Protein AF-A0A5D0IYC8-F1 (afdb_monomer_lite)

InterPro domains:
  IPR045470 Protein of unknown function DUF6495 [PF20105] (1-119)

Radius of gyration: 20.84 Å; chains: 1; bounding box: 40×23×58 Å

Foldseek 3Di:
DLCVLCVVVVHHPVNLVVCCVPPVVVNVVSVVVVVVVVLVVCLVPDQWDWDFWQFKIWIWGLDPFKIKIKMKGFQDRGGCVDPVSVVVCVVCVVPPRIDIDIDMGGDDPDSSVVSVVVD

Organism: NCBI:txid1912246

Sequence (119 aa):
EFINFLATQQITASEWENLKVNKPELAETELDVFSDLIWEGVLNKAEYLEHISAKHMYLFYLGEENMQAIVINLKNDVDITTTEGYNWLRENLMDENVEFLQANKDYTEDKNLDKFKMI

St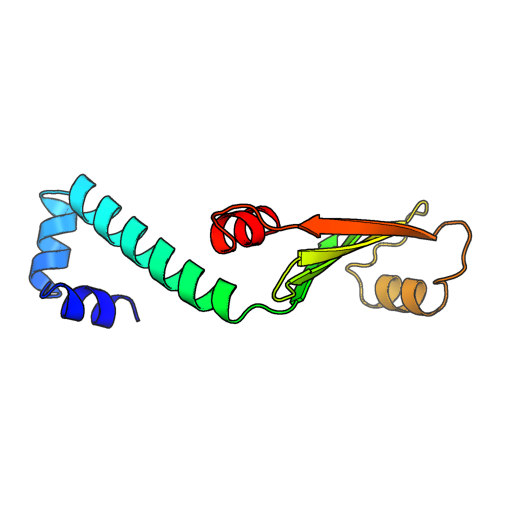ructure (mmCIF, N/CA/C/O backbone):
data_AF-A0A5D0IYC8-F1
#
_entry.id   AF-A0A5D0IYC8-F1
#
loop_
_atom_site.group_PDB
_atom_site.id
_atom_site.type_symbol
_atom_site.label_atom_id
_atom_site.label_alt_id
_atom_site.label_comp_id
_atom_site.label_asym_id
_atom_site.label_entity_id
_atom_site.label_seq_id
_atom_site.pdbx_PDB_ins_code
_atom_site.Cartn_x
_atom_site.Cartn_y
_atom_site.Cartn_z
_atom_site.occupancy
_atom_site.B_iso_or_equiv
_atom_site.auth_seq_id
_atom_site.auth_comp_id
_atom_site.auth_asym_id
_atom_site.auth_atom_id
_atom_site.pdbx_PDB_model_num
ATOM 1 N N . GLU A 1 1 ? -5.692 13.370 17.562 1.00 70.62 1 GLU A N 1
ATOM 2 C CA . GLU A 1 1 ? -6.845 12.681 16.942 1.00 70.62 1 GLU A CA 1
ATOM 3 C C . GLU A 1 1 ? -7.452 11.630 17.866 1.00 70.62 1 GLU A C 1
ATOM 5 O O . GLU A 1 1 ? -8.629 11.758 18.160 1.00 70.62 1 GLU A O 1
ATOM 10 N N . PHE A 1 2 ? -6.670 10.714 18.454 1.00 78.25 2 PHE A N 1
ATOM 11 C CA . PHE A 1 2 ? -7.186 9.714 19.410 1.00 78.25 2 PHE A CA 1
ATOM 12 C C . PHE A 1 2 ? -7.937 10.287 20.632 1.00 78.25 2 PHE A C 1
ATOM 14 O O . PHE A 1 2 ? -9.044 9.863 20.932 1.00 78.25 2 PHE A O 1
ATOM 21 N N . ILE A 1 3 ? -7.406 11.319 21.301 1.00 76.00 3 ILE A N 1
ATOM 22 C CA . ILE A 1 3 ? -8.099 11.981 22.430 1.00 76.00 3 ILE A CA 1
ATOM 23 C C . ILE A 1 3 ? -9.431 12.622 21.995 1.00 76.00 3 ILE A C 1
ATOM 25 O O . ILE A 1 3 ? -10.388 12.632 22.762 1.00 76.00 3 ILE A O 1
ATOM 29 N N . ASN A 1 4 ? -9.511 13.130 20.759 1.00 78.75 4 ASN A N 1
ATOM 30 C CA . ASN A 1 4 ? -10.760 13.681 20.230 1.00 78.75 4 ASN A CA 1
ATOM 31 C C . ASN A 1 4 ? -11.765 12.560 19.950 1.00 78.75 4 ASN A C 1
ATOM 33 O O . ASN A 1 4 ? -12.941 12.735 20.242 1.00 78.75 4 ASN A O 1
ATOM 37 N N . PHE A 1 5 ? -11.304 11.411 19.441 1.00 83.62 5 PHE A N 1
ATOM 38 C CA . PHE A 1 5 ? -12.125 10.211 19.283 1.00 83.62 5 PHE A CA 1
ATOM 39 C C . PHE A 1 5 ? -12.687 9.737 20.631 1.00 83.62 5 PHE A C 1
ATOM 41 O O . PHE A 1 5 ? -13.904 9.642 20.768 1.00 83.62 5 PHE A O 1
ATOM 48 N N . LEU A 1 6 ? -11.842 9.575 21.656 1.00 81.50 6 LEU A N 1
ATOM 49 C CA . LEU A 1 6 ? -12.293 9.225 23.009 1.00 81.50 6 LEU A CA 1
ATOM 50 C C . LEU A 1 6 ? -13.319 10.235 23.544 1.00 81.50 6 LEU A C 1
ATOM 52 O O . LEU A 1 6 ? -14.351 9.842 24.081 1.00 81.50 6 LEU A O 1
ATOM 56 N N . ALA A 1 7 ? -13.107 11.533 23.309 1.00 79.81 7 ALA A N 1
ATOM 57 C CA . ALA A 1 7 ? -14.073 12.564 23.681 1.00 79.81 7 ALA A CA 1
ATOM 58 C C . ALA A 1 7 ? -15.415 12.435 22.931 1.00 79.81 7 ALA A C 1
ATOM 60 O O . ALA A 1 7 ? -16.458 12.697 23.529 1.00 79.81 7 ALA A O 1
ATOM 61 N N . THR A 1 8 ? -15.429 11.995 21.661 1.00 81.12 8 THR A N 1
ATOM 62 C CA . THR A 1 8 ? -16.689 11.684 20.950 1.00 81.12 8 THR A CA 1
ATOM 63 C C . THR A 1 8 ? -17.431 10.499 21.564 1.00 81.12 8 THR A C 1
ATOM 65 O O . THR A 1 8 ? -18.659 10.509 21.593 1.00 81.12 8 THR A O 1
ATOM 68 N N . GLN A 1 9 ? -16.697 9.535 22.127 1.00 80.31 9 GLN A N 1
ATOM 69 C CA . GLN A 1 9 ? -17.244 8.407 22.890 1.00 80.31 9 GLN A CA 1
ATOM 70 C C . GLN A 1 9 ? -17.553 8.774 24.354 1.00 80.31 9 GLN A C 1
ATOM 72 O O . GLN A 1 9 ? -17.922 7.912 25.144 1.00 80.31 9 GLN A O 1
ATOM 77 N N . GLN A 1 10 ? -17.420 10.055 24.725 1.00 84.50 10 GLN A N 1
ATOM 78 C CA . GLN A 1 10 ? -17.590 10.568 26.091 1.00 84.50 10 GLN A CA 1
ATOM 79 C C . GLN A 1 10 ? -16.621 9.954 27.117 1.00 84.50 10 GLN A C 1
ATOM 81 O O . GLN A 1 10 ? -16.885 10.004 28.314 1.00 84.50 10 GLN A O 1
ATOM 86 N N . ILE A 1 11 ? -15.481 9.424 26.666 1.00 83.94 11 ILE A N 1
ATOM 87 C CA . ILE A 1 11 ? -14.432 8.865 27.519 1.00 83.94 11 ILE A CA 1
ATOM 88 C C . ILE A 1 11 ? -13.427 9.967 27.860 1.00 83.94 11 ILE A C 1
ATOM 90 O O . ILE A 1 11 ? -12.757 10.532 26.991 1.00 83.94 11 ILE A O 1
ATOM 94 N N . THR A 1 12 ? -13.288 10.270 29.148 1.00 87.31 12 THR A N 1
ATOM 95 C CA . THR A 1 12 ? -12.269 11.201 29.644 1.00 87.31 12 THR A CA 1
ATOM 96 C C . THR A 1 12 ? -10.893 10.537 29.741 1.00 87.31 12 THR A C 1
ATOM 98 O O . THR A 1 12 ? -10.763 9.317 29.832 1.00 87.31 12 THR A O 1
ATOM 101 N N . ALA A 1 13 ? -9.826 11.340 29.801 1.00 84.25 13 ALA A N 1
ATOM 102 C CA . ALA A 1 13 ? -8.464 10.822 29.972 1.00 84.25 13 ALA A CA 1
ATOM 103 C C . ALA A 1 13 ? -8.304 9.978 31.254 1.00 84.25 13 ALA A C 1
ATOM 105 O O . ALA A 1 13 ? -7.598 8.973 31.253 1.00 84.25 13 ALA A O 1
ATOM 106 N N . SER A 1 14 ? -8.980 10.357 32.342 1.00 86.00 14 SER A N 1
ATOM 107 C CA . SER A 1 14 ? -8.947 9.614 33.607 1.00 86.00 14 SER A CA 1
ATOM 108 C C . SER A 1 14 ? -9.666 8.266 33.512 1.00 86.00 14 SER A C 1
ATOM 110 O O . SER A 1 14 ? -9.195 7.280 34.076 1.00 86.00 14 SER A O 1
ATOM 112 N N . GLU A 1 15 ? -10.780 8.209 32.782 1.00 86.19 15 GLU A N 1
ATOM 113 C CA . GLU A 1 15 ? -11.501 6.961 32.515 1.00 86.19 15 GLU A CA 1
ATOM 114 C C . GLU A 1 15 ? -10.712 6.048 31.582 1.00 86.19 15 GLU A C 1
ATOM 116 O O . GLU A 1 15 ? -10.667 4.849 31.826 1.00 86.19 15 GLU A O 1
ATOM 121 N N . TRP A 1 16 ? -10.021 6.604 30.585 1.00 89.25 16 TRP A N 1
ATOM 122 C CA . TRP A 1 16 ? -9.124 5.848 29.712 1.00 89.25 16 TRP A CA 1
ATOM 123 C C . TRP A 1 16 ? -7.973 5.186 30.482 1.00 89.25 16 TRP A C 1
ATOM 125 O O . TRP A 1 16 ? -7.711 3.994 30.317 1.00 89.25 16 TRP A O 1
ATOM 135 N N . GLU A 1 17 ? -7.307 5.928 31.375 1.00 89.31 17 GLU A N 1
ATOM 136 C CA . GLU A 1 17 ? -6.277 5.355 32.252 1.00 89.31 17 GLU A CA 1
ATOM 137 C C . GLU A 1 17 ? -6.847 4.244 33.146 1.00 89.31 17 GLU A C 1
ATOM 139 O O . GLU A 1 17 ? -6.216 3.202 33.327 1.00 89.31 17 GLU A O 1
ATOM 144 N N . ASN A 1 18 ? -8.068 4.420 33.657 1.00 90.19 18 ASN A N 1
ATOM 145 C CA . ASN A 1 18 ? -8.742 3.398 34.452 1.00 90.19 18 ASN A CA 1
ATOM 146 C C . ASN A 1 18 ? -9.109 2.151 33.624 1.00 90.19 18 ASN A C 1
ATOM 148 O O . ASN A 1 18 ? -8.918 1.030 34.096 1.00 90.19 18 ASN A O 1
ATOM 152 N N . LEU A 1 19 ? -9.592 2.342 32.393 1.00 89.44 19 LEU A N 1
ATOM 153 C CA . LEU A 1 19 ? -9.943 1.293 31.434 1.00 89.44 19 LEU A CA 1
ATOM 154 C C . LEU A 1 19 ? -8.739 0.410 31.118 1.00 89.44 19 LEU A C 1
ATOM 156 O O . LEU A 1 19 ? -8.835 -0.804 31.260 1.00 89.44 19 LEU A O 1
ATOM 160 N N . LYS A 1 20 ? -7.582 1.004 30.805 1.00 90.50 20 LYS A N 1
ATOM 161 C CA . LYS A 1 20 ? -6.349 0.248 30.529 1.00 90.50 20 LYS A CA 1
ATOM 162 C C . LYS A 1 20 ? -5.924 -0.657 31.689 1.00 90.50 20 LYS A C 1
ATOM 164 O O . LYS A 1 20 ? -5.401 -1.740 31.455 1.00 90.50 20 LYS A O 1
ATOM 169 N N . VAL A 1 21 ? -6.128 -0.215 32.932 1.00 92.56 21 VAL A N 1
ATOM 170 C CA . VAL A 1 21 ? -5.707 -0.962 34.130 1.00 92.56 21 VAL A CA 1
ATOM 171 C C . VAL A 1 21 ? -6.724 -2.032 34.518 1.00 92.56 21 VAL A C 1
ATOM 173 O O . VAL A 1 21 ? -6.345 -3.157 34.832 1.00 92.56 21 VAL A O 1
ATOM 176 N N . ASN A 1 22 ? -8.013 -1.689 34.522 1.00 93.38 22 ASN A N 1
ATOM 177 C CA . ASN A 1 22 ? -9.050 -2.544 35.103 1.00 93.38 22 ASN A CA 1
ATOM 178 C C . ASN A 1 22 ? -9.804 -3.382 34.068 1.00 93.38 22 ASN A C 1
ATOM 180 O O . ASN A 1 22 ? -10.438 -4.371 34.432 1.00 93.38 22 ASN A O 1
ATOM 184 N N . LYS A 1 23 ? -9.788 -2.967 32.799 1.00 93.25 23 LYS A N 1
ATOM 185 C CA . LYS A 1 23 ? -10.519 -3.595 31.693 1.00 93.25 23 LYS A CA 1
ATOM 186 C C . LYS A 1 23 ? -9.706 -3.512 30.387 1.00 93.25 23 LYS A C 1
ATOM 188 O O . LYS A 1 23 ? -10.166 -2.898 29.424 1.00 93.25 23 LYS A O 1
ATOM 193 N N . PRO A 1 24 ? -8.504 -4.114 30.346 1.00 91.44 24 PRO A N 1
ATOM 194 C CA . PRO A 1 24 ? -7.600 -4.007 29.200 1.00 91.44 24 PRO A CA 1
ATOM 195 C C . PRO A 1 24 ? -8.232 -4.483 27.884 1.00 91.44 24 PRO A C 1
ATOM 197 O O . PRO A 1 24 ? -8.026 -3.834 26.869 1.00 91.44 24 PRO A O 1
ATOM 200 N N . GLU A 1 25 ? -9.071 -5.524 27.908 1.00 92.25 25 GLU A N 1
ATOM 201 C CA . GLU A 1 25 ? -9.781 -6.021 26.712 1.00 92.25 25 GLU A CA 1
ATOM 202 C C . GLU A 1 25 ? -10.705 -4.960 26.084 1.00 92.25 25 GLU A C 1
ATOM 204 O O . GLU A 1 25 ? -10.802 -4.833 24.865 1.00 92.25 25 GLU A O 1
ATOM 209 N N . LEU A 1 26 ? -11.366 -4.148 26.917 1.00 87.88 26 LEU A N 1
ATOM 210 C CA . LEU A 1 26 ? -12.190 -3.035 26.439 1.00 87.88 26 LEU A CA 1
ATOM 211 C C . LEU A 1 26 ? -11.326 -1.898 25.894 1.00 87.88 26 LEU A C 1
ATOM 213 O O . LEU A 1 26 ? -11.687 -1.296 24.893 1.00 87.88 26 LEU A O 1
ATOM 217 N N . ALA A 1 27 ? -10.182 -1.618 26.519 1.00 89.12 27 ALA A N 1
ATOM 218 C CA . ALA A 1 27 ? -9.248 -0.628 25.992 1.00 89.12 27 ALA A CA 1
ATOM 219 C C . ALA A 1 27 ? -8.686 -1.050 24.620 1.00 89.12 27 ALA A C 1
ATOM 221 O O . ALA A 1 27 ? -8.555 -0.213 23.735 1.00 89.12 27 ALA A O 1
ATOM 222 N N . GLU A 1 28 ? -8.393 -2.335 24.426 1.00 89.44 28 GLU A N 1
ATOM 223 C CA . GLU A 1 28 ? -7.978 -2.886 23.131 1.00 89.44 28 GLU A CA 1
ATOM 224 C C . GLU A 1 28 ? -9.081 -2.723 22.078 1.00 89.44 28 GLU A C 1
ATOM 226 O O . GLU A 1 28 ? -8.825 -2.181 21.009 1.00 89.44 28 GLU A O 1
ATOM 231 N N . THR A 1 29 ? -10.331 -3.027 22.438 1.00 90.12 29 THR A N 1
ATOM 232 C CA . THR A 1 29 ? -11.487 -2.817 21.548 1.00 90.12 29 THR A CA 1
ATOM 233 C C . THR A 1 29 ? -11.623 -1.351 21.106 1.00 90.12 29 THR A C 1
ATOM 235 O O . THR A 1 29 ? -11.855 -1.074 19.933 1.00 90.12 29 THR A O 1
ATOM 238 N N . GLU A 1 30 ? -11.456 -0.386 22.016 1.00 87.94 30 GLU A N 1
ATOM 239 C CA . GLU A 1 30 ? -11.507 1.045 21.669 1.00 87.94 30 GLU A CA 1
ATOM 240 C C . GLU A 1 30 ? -10.352 1.473 20.748 1.00 87.94 30 GLU A C 1
ATOM 242 O O . GLU A 1 30 ? -10.518 2.356 19.903 1.00 87.94 30 GLU A O 1
ATOM 247 N N . LEU A 1 31 ? -9.172 0.857 20.898 1.00 88.31 31 LEU A N 1
ATOM 248 C CA . LEU A 1 31 ? -8.041 1.083 19.996 1.00 88.31 31 LEU A CA 1
ATOM 249 C C . LEU A 1 31 ? -8.306 0.507 18.607 1.00 88.31 31 LEU A C 1
ATOM 251 O O . LEU A 1 31 ? -7.980 1.174 17.626 1.00 88.31 31 LEU A O 1
ATOM 255 N N . ASP A 1 32 ? -8.920 -0.672 18.522 1.00 89.06 32 ASP A N 1
ATOM 256 C CA . ASP A 1 32 ? -9.293 -1.297 17.251 1.00 89.06 32 ASP A CA 1
ATOM 257 C C . ASP A 1 32 ? -10.308 -0.432 16.498 1.00 89.06 32 ASP A C 1
ATOM 259 O O . ASP A 1 32 ? -10.074 -0.065 15.348 1.00 89.06 32 ASP A O 1
ATOM 263 N N . VAL A 1 33 ? -11.372 0.019 17.174 1.00 88.62 33 VAL A N 1
ATOM 264 C CA . VAL A 1 33 ? -12.377 0.918 16.575 1.00 88.62 33 VAL A CA 1
ATOM 265 C C . VAL A 1 33 ? -11.743 2.231 16.112 1.00 88.62 33 VAL A C 1
ATOM 267 O O . VAL A 1 33 ? -12.066 2.748 15.041 1.00 88.62 33 VAL A O 1
ATOM 270 N N . PHE A 1 34 ? -10.819 2.790 16.897 1.00 87.25 34 PHE A N 1
ATOM 271 C CA . PHE A 1 34 ? -10.090 3.979 16.473 1.00 87.25 34 PHE A CA 1
ATOM 272 C C . PHE A 1 34 ? -9.218 3.715 15.242 1.00 87.25 34 PHE A C 1
ATOM 274 O O . PHE A 1 34 ? -9.190 4.541 14.329 1.00 87.25 34 PHE A O 1
ATOM 281 N N . SER A 1 35 ? -8.510 2.586 15.216 1.00 86.50 35 SER A N 1
ATOM 282 C CA . SER A 1 35 ? -7.677 2.168 14.089 1.00 86.50 35 SER A CA 1
ATOM 283 C C . SER A 1 35 ? -8.509 2.077 12.811 1.00 86.50 35 SER A C 1
ATOM 285 O O . SER A 1 35 ? -8.139 2.683 11.805 1.00 86.50 35 SER A O 1
ATOM 287 N N . ASP A 1 36 ? -9.675 1.431 12.877 1.00 86.75 36 ASP A N 1
ATOM 288 C CA . ASP A 1 36 ? -10.601 1.297 11.751 1.00 86.75 36 ASP A CA 1
ATOM 289 C C . ASP A 1 36 ? -11.056 2.660 11.217 1.00 86.75 36 ASP A C 1
ATOM 291 O O . ASP A 1 36 ? -11.023 2.893 10.010 1.00 86.75 36 ASP A O 1
ATOM 295 N N . LEU A 1 37 ? -11.393 3.609 12.097 1.00 87.31 37 LEU A N 1
ATOM 296 C CA . LEU A 1 37 ? -11.799 4.961 11.690 1.00 87.31 37 LEU A CA 1
ATOM 297 C C . LEU A 1 37 ? -10.677 5.744 11.003 1.00 87.31 37 LEU A C 1
ATOM 299 O O . LEU A 1 37 ? -10.923 6.490 10.049 1.00 87.31 37 LEU A 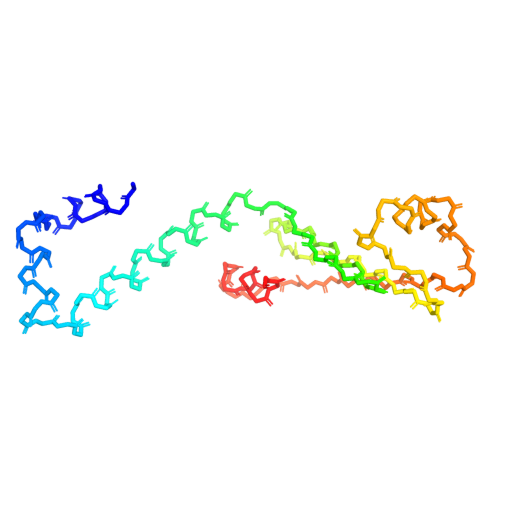O 1
ATOM 303 N N . ILE A 1 38 ? -9.442 5.602 11.485 1.00 86.69 38 ILE A N 1
ATOM 304 C CA . ILE A 1 38 ? -8.285 6.231 10.845 1.00 86.69 38 ILE A CA 1
ATOM 305 C C . ILE A 1 38 ? -8.046 5.603 9.474 1.00 86.69 38 ILE A C 1
ATOM 307 O O . ILE A 1 38 ? -7.878 6.337 8.497 1.00 86.69 38 ILE A O 1
ATOM 311 N N . TRP A 1 39 ? -8.084 4.272 9.378 1.00 85.12 39 TRP A N 1
ATOM 312 C CA . TRP A 1 39 ? -7.914 3.565 8.113 1.00 85.12 39 TRP A CA 1
ATOM 313 C C . TRP A 1 39 ? -9.008 3.905 7.112 1.00 85.12 39 TRP A C 1
ATOM 315 O O . TRP A 1 39 ? -8.689 4.224 5.971 1.00 85.12 39 TRP A O 1
ATOM 325 N N . GLU A 1 40 ? -10.272 3.948 7.524 1.00 85.75 40 GLU A N 1
ATOM 326 C CA . GLU A 1 40 ? -11.374 4.399 6.678 1.00 85.75 40 GLU A CA 1
ATOM 327 C C . GLU A 1 40 ? -11.120 5.825 6.159 1.00 85.75 40 GLU A C 1
ATOM 329 O O . GLU A 1 40 ? -11.221 6.094 4.959 1.00 85.75 40 GLU A O 1
ATOM 334 N N . GLY A 1 41 ? -10.709 6.740 7.042 1.00 86.94 41 GLY A N 1
ATOM 335 C CA . GLY A 1 41 ? -10.387 8.119 6.678 1.00 86.94 41 GLY A CA 1
ATOM 336 C C . GLY A 1 41 ? -9.220 8.250 5.692 1.00 86.94 41 GLY A C 1
ATOM 337 O O . GLY A 1 41 ? -9.255 9.120 4.816 1.00 86.94 41 GLY A O 1
ATOM 338 N N . VAL A 1 42 ? -8.198 7.399 5.819 1.00 87.25 42 VAL A N 1
ATOM 339 C CA . VAL A 1 42 ? -7.038 7.351 4.914 1.00 87.25 42 VAL A CA 1
ATOM 340 C C . VAL A 1 42 ? -7.423 6.724 3.573 1.00 87.25 42 VAL A C 1
ATOM 342 O O . VAL A 1 42 ? -7.183 7.328 2.531 1.00 87.25 42 VAL A O 1
ATOM 345 N N . LEU A 1 43 ? -8.071 5.559 3.578 1.00 86.88 43 LEU A N 1
ATOM 346 C CA . LEU A 1 43 ? -8.432 4.795 2.377 1.00 86.88 43 LEU A CA 1
ATOM 347 C C . LEU A 1 43 ? -9.481 5.497 1.509 1.00 86.88 43 LEU A C 1
ATOM 349 O O . LEU A 1 43 ? -9.462 5.366 0.282 1.00 86.88 43 LEU A O 1
ATOM 353 N N . ASN A 1 44 ? -10.364 6.286 2.126 1.00 85.81 44 ASN A N 1
ATOM 354 C CA . ASN A 1 44 ? -11.313 7.131 1.403 1.00 85.81 44 ASN A CA 1
ATOM 355 C C . ASN A 1 44 ? -10.626 8.278 0.642 1.00 85.81 44 ASN A C 1
ATOM 357 O O . ASN A 1 44 ? -11.198 8.796 -0.311 1.00 85.81 44 ASN A O 1
ATOM 361 N N . LYS A 1 45 ? -9.416 8.681 1.050 1.00 87.50 45 LYS A N 1
ATOM 362 C CA . LYS A 1 45 ? -8.627 9.741 0.396 1.00 87.50 45 LYS A CA 1
ATOM 363 C C . LYS A 1 45 ? -7.488 9.203 -0.467 1.00 87.50 45 LYS A C 1
ATOM 365 O O . LYS A 1 45 ? -6.923 9.953 -1.256 1.00 87.50 45 LYS A O 1
ATOM 370 N N . ALA A 1 46 ? -7.109 7.943 -0.280 1.00 88.75 46 ALA A N 1
ATOM 371 C CA . ALA A 1 46 ? -6.041 7.314 -1.033 1.00 88.75 46 ALA A CA 1
ATOM 372 C C . ALA A 1 46 ? -6.498 7.063 -2.477 1.00 88.75 46 ALA A C 1
ATOM 374 O O . ALA A 1 46 ? -7.381 6.242 -2.724 1.00 88.75 46 ALA A O 1
ATOM 375 N N . GLU A 1 47 ? -5.875 7.769 -3.418 1.00 92.06 47 GLU A N 1
ATOM 376 C CA . GLU A 1 47 ? -6.072 7.569 -4.860 1.00 92.06 47 GLU A CA 1
ATOM 377 C C . GLU A 1 47 ? -4.968 6.700 -5.471 1.00 92.06 47 GLU A C 1
ATOM 379 O O . GLU A 1 47 ? -5.223 5.943 -6.402 1.00 92.06 47 GLU A O 1
ATOM 384 N N . TYR A 1 48 ? -3.748 6.779 -4.936 1.00 93.69 48 TYR A N 1
ATOM 385 C CA . TYR A 1 48 ? -2.592 6.038 -5.429 1.00 93.69 48 TYR A CA 1
ATOM 386 C C . TYR A 1 48 ? -1.859 5.378 -4.266 1.00 93.69 48 TYR A C 1
ATOM 388 O O . TYR A 1 48 ? -1.672 6.000 -3.219 1.00 93.69 48 TYR A O 1
ATOM 396 N N . LEU A 1 49 ? -1.426 4.137 -4.469 1.00 92.38 49 LEU A N 1
ATOM 397 C CA . LEU A 1 49 ? -0.519 3.435 -3.568 1.00 92.38 49 LEU A CA 1
ATOM 398 C C . LEU A 1 49 ? 0.694 2.973 -4.360 1.00 92.38 49 LEU A C 1
ATOM 400 O O . LEU A 1 49 ? 0.568 2.506 -5.491 1.00 92.38 49 LEU A O 1
ATOM 404 N N . GLU A 1 50 ? 1.865 3.066 -3.750 1.00 92.75 50 GLU A N 1
ATOM 405 C CA . GLU A 1 50 ? 3.087 2.520 -4.317 1.00 92.75 50 GLU A CA 1
ATOM 406 C C . GLU A 1 50 ? 3.792 1.640 -3.296 1.00 92.75 50 GLU A C 1
ATOM 408 O O . GLU A 1 50 ? 3.864 1.956 -2.109 1.00 92.75 50 GLU A O 1
ATOM 413 N N . HIS A 1 51 ? 4.331 0.529 -3.778 1.00 92.75 51 HIS A N 1
ATOM 414 C CA . HIS A 1 51 ? 5.215 -0.319 -3.004 1.00 92.75 51 HIS A CA 1
ATOM 415 C C . HIS A 1 51 ? 6.443 -0.632 -3.849 1.00 92.75 51 HIS A C 1
ATOM 417 O O . HIS A 1 51 ? 6.354 -1.281 -4.893 1.00 92.75 51 HIS A O 1
ATOM 423 N N . ILE A 1 52 ? 7.595 -0.142 -3.396 1.00 94.12 52 ILE A N 1
ATOM 424 C CA . ILE A 1 52 ? 8.871 -0.289 -4.088 1.00 94.12 52 ILE A CA 1
ATOM 425 C C . ILE A 1 52 ? 9.787 -1.166 -3.239 1.00 94.12 52 ILE A C 1
ATOM 427 O O . ILE A 1 52 ? 10.043 -0.890 -2.070 1.00 94.12 52 ILE A O 1
ATOM 431 N N . SER A 1 53 ? 10.301 -2.216 -3.861 1.00 95.50 53 SER A N 1
ATOM 432 C CA . SER A 1 53 ? 11.355 -3.087 -3.351 1.00 95.50 53 SER A CA 1
ATOM 433 C C . SER A 1 53 ? 12.494 -3.120 -4.367 1.00 95.50 53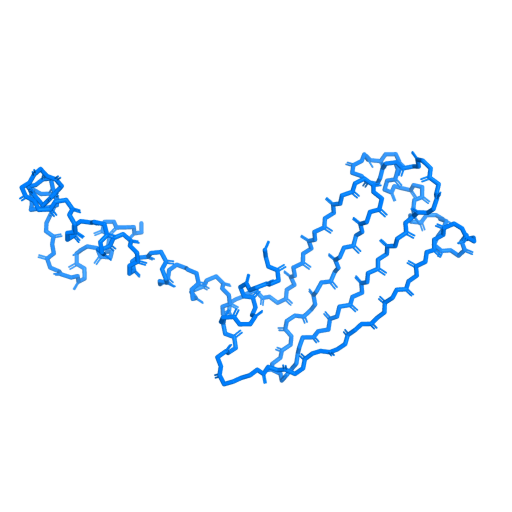 SER A C 1
ATOM 435 O O . SER A 1 53 ? 12.324 -2.659 -5.493 1.00 95.50 53 SER A O 1
ATOM 437 N N . ALA A 1 54 ? 13.641 -3.697 -4.006 1.00 96.81 54 ALA A N 1
ATOM 438 C CA . ALA A 1 54 ? 14.850 -3.633 -4.832 1.00 96.81 54 ALA A CA 1
ATOM 439 C C . ALA A 1 54 ? 14.650 -4.052 -6.298 1.00 96.81 54 ALA A C 1
ATOM 441 O O . ALA A 1 54 ? 15.266 -3.470 -7.183 1.00 96.81 54 ALA A O 1
ATOM 442 N N . LYS A 1 55 ? 13.774 -5.028 -6.567 1.00 97.00 55 LYS A N 1
ATOM 443 C CA . LYS A 1 55 ? 13.523 -5.549 -7.922 1.00 97.00 55 LYS A CA 1
ATOM 444 C C . LYS A 1 55 ? 12.067 -5.455 -8.375 1.00 97.00 55 LYS A C 1
ATOM 446 O O . LYS A 1 55 ? 11.761 -5.861 -9.493 1.00 97.00 55 LYS A O 1
ATOM 451 N N . HIS A 1 56 ? 11.172 -4.950 -7.527 1.00 95.81 56 HIS A N 1
ATOM 452 C CA . HIS A 1 56 ? 9.743 -4.888 -7.828 1.00 95.81 56 HIS A CA 1
ATOM 453 C C . HIS A 1 56 ? 9.170 -3.529 -7.464 1.00 95.81 56 HIS A C 1
ATOM 455 O O . HIS A 1 56 ? 9.382 -3.052 -6.351 1.00 95.81 56 HIS A O 1
ATOM 461 N N . MET A 1 57 ? 8.391 -2.952 -8.370 1.00 96.06 57 MET A N 1
ATOM 462 C CA . MET A 1 57 ? 7.596 -1.757 -8.124 1.00 96.06 57 MET A CA 1
ATOM 463 C C . MET A 1 57 ? 6.137 -2.066 -8.433 1.00 96.06 57 MET A C 1
ATOM 465 O O . MET A 1 57 ? 5.801 -2.412 -9.561 1.00 96.06 57 MET A O 1
ATOM 469 N N . TYR A 1 58 ? 5.281 -1.931 -7.428 1.00 95.56 58 TYR A N 1
ATOM 470 C CA . TYR A 1 58 ? 3.836 -2.053 -7.549 1.00 95.56 58 TYR A CA 1
ATOM 471 C C . TYR A 1 58 ? 3.233 -0.658 -7.470 1.00 95.56 58 TYR A C 1
ATOM 473 O O . TYR A 1 58 ? 3.442 0.048 -6.486 1.00 95.56 58 TYR A O 1
ATOM 481 N N . LEU A 1 59 ? 2.502 -0.265 -8.503 1.00 95.50 59 LEU A N 1
ATOM 482 C CA . LEU A 1 59 ? 1.812 1.013 -8.592 1.00 95.50 59 LEU A CA 1
ATOM 483 C C . LEU A 1 59 ? 0.324 0.727 -8.700 1.00 95.50 59 LEU A C 1
ATOM 485 O O . LEU A 1 59 ? -0.117 0.147 -9.690 1.00 95.50 59 LEU A O 1
ATOM 489 N N . PHE A 1 60 ? -0.441 1.128 -7.696 1.00 95.00 60 PHE A N 1
ATOM 490 C CA . PHE A 1 60 ? -1.882 0.955 -7.665 1.00 95.00 60 PHE A CA 1
ATOM 491 C C . PHE A 1 60 ? -2.571 2.299 -7.843 1.00 95.00 60 PHE A C 1
ATOM 493 O O . PHE A 1 60 ? -2.236 3.277 -7.177 1.00 95.00 60 PHE A O 1
ATOM 500 N N . TYR A 1 61 ? -3.576 2.320 -8.706 1.00 95.44 61 TYR A N 1
ATOM 501 C CA . TYR A 1 61 ? -4.563 3.380 -8.788 1.00 95.44 61 TYR A CA 1
ATOM 502 C C . TYR A 1 61 ? -5.889 2.860 -8.229 1.00 95.44 61 TYR A C 1
ATOM 504 O O . TYR A 1 61 ? -6.442 1.870 -8.714 1.00 95.44 61 TYR A O 1
ATOM 512 N N . LEU A 1 62 ? -6.382 3.521 -7.187 1.00 93.56 62 LEU A N 1
ATOM 513 C CA . LEU A 1 62 ? -7.608 3.192 -6.472 1.00 93.56 62 LEU A CA 1
ATOM 514 C C . LEU A 1 62 ? -8.765 4.033 -7.026 1.00 93.56 62 LEU A C 1
ATOM 516 O O . LEU A 1 62 ? -9.235 4.969 -6.381 1.00 93.56 62 LEU A O 1
ATOM 520 N N . GLY A 1 63 ? -9.210 3.706 -8.241 1.00 90.75 63 GLY A N 1
ATOM 521 C CA . GLY A 1 63 ? -10.337 4.377 -8.891 1.00 90.75 63 GLY A CA 1
ATOM 522 C C . GLY A 1 63 ? -11.667 4.172 -8.154 1.00 90.75 63 GLY A C 1
ATOM 523 O O . GLY A 1 63 ? -11.755 3.410 -7.189 1.00 90.75 63 GLY A O 1
ATOM 524 N N . GLU A 1 64 ? -12.727 4.843 -8.617 1.00 89.06 64 GLU A N 1
ATOM 525 C CA . GLU A 1 64 ? -14.058 4.762 -7.989 1.00 89.06 64 GLU A CA 1
ATOM 526 C C . GLU A 1 64 ? -14.704 3.375 -8.148 1.00 89.06 64 GLU A C 1
ATOM 528 O O . GLU A 1 64 ? -15.263 2.836 -7.191 1.00 89.06 64 GLU A O 1
ATOM 533 N N . GLU A 1 65 ? -14.598 2.781 -9.339 1.00 89.44 65 GLU A N 1
ATOM 534 C CA . GLU A 1 65 ? -15.268 1.519 -9.700 1.00 89.44 65 GLU A CA 1
ATOM 535 C C . GLU A 1 65 ? -14.343 0.297 -9.624 1.00 89.44 65 GLU A C 1
ATOM 537 O O . GLU A 1 65 ? -14.786 -0.797 -9.282 1.00 89.44 65 GLU A O 1
ATOM 542 N N . ASN A 1 66 ? -13.052 0.474 -9.908 1.00 92.75 66 ASN A N 1
ATOM 543 C CA . ASN A 1 66 ? -12.062 -0.597 -9.864 1.00 92.75 66 ASN A CA 1
ATOM 544 C C . ASN A 1 66 ? -10.687 -0.090 -9.433 1.00 92.75 66 ASN A C 1
ATOM 546 O O . ASN A 1 66 ? -10.384 1.103 -9.496 1.00 92.75 66 ASN A O 1
ATOM 550 N N . MET A 1 67 ? -9.858 -1.036 -9.004 1.00 94.62 67 MET A N 1
ATOM 551 C CA . MET A 1 67 ? -8.433 -0.841 -8.786 1.00 94.62 67 MET A CA 1
ATOM 552 C C . MET A 1 67 ? -7.661 -1.279 -10.020 1.00 94.62 67 MET A C 1
ATOM 554 O O . MET A 1 67 ? -7.941 -2.324 -10.613 1.00 94.62 67 MET A O 1
ATOM 558 N N . GLN A 1 68 ? -6.637 -0.510 -10.355 1.00 95.81 68 GLN A N 1
ATOM 559 C CA . GLN A 1 68 ? -5.721 -0.800 -11.448 1.00 95.81 68 GLN A CA 1
ATOM 560 C C . GLN A 1 68 ? -4.318 -0.908 -10.876 1.00 95.81 68 GLN A C 1
ATOM 562 O O . GLN A 1 68 ? -3.952 -0.143 -9.988 1.00 95.81 68 GLN A O 1
ATOM 567 N N . ALA A 1 69 ? -3.532 -1.853 -11.370 1.00 95.25 69 ALA A N 1
ATOM 568 C CA . ALA A 1 69 ? -2.166 -2.064 -10.936 1.00 95.25 69 ALA A CA 1
ATOM 569 C C . ALA A 1 69 ? -1.230 -2.125 -12.139 1.00 95.25 69 ALA A C 1
ATOM 571 O O . ALA A 1 69 ? -1.513 -2.807 -13.127 1.00 95.25 69 ALA A O 1
ATOM 572 N N . ILE A 1 70 ? -0.090 -1.457 -12.016 1.00 96.38 70 ILE A N 1
ATOM 573 C CA . ILE A 1 70 ? 1.074 -1.637 -12.875 1.00 96.38 70 ILE A CA 1
ATOM 574 C C . ILE A 1 70 ? 2.173 -2.217 -11.994 1.00 96.38 70 ILE A C 1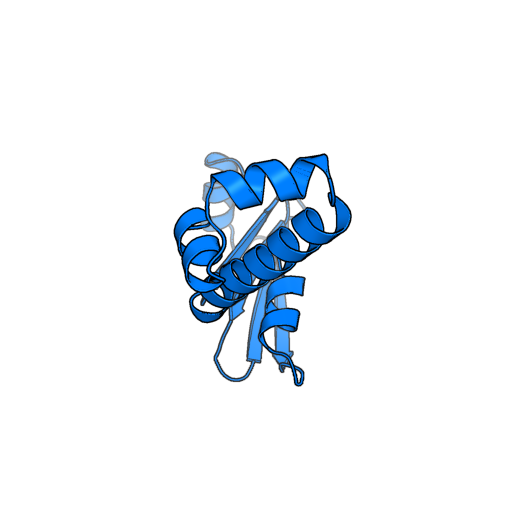
ATOM 576 O O . ILE A 1 70 ? 2.561 -1.613 -10.996 1.00 96.38 70 ILE A O 1
ATOM 580 N N . VAL A 1 71 ? 2.667 -3.393 -12.359 1.00 95.75 71 VAL A N 1
ATOM 581 C CA . VAL A 1 71 ? 3.787 -4.044 -11.683 1.00 95.75 71 VAL A CA 1
ATOM 582 C C . VAL A 1 71 ? 4.983 -4.032 -12.613 1.00 95.75 71 VAL A C 1
ATOM 584 O O . VAL A 1 71 ? 4.880 -4.454 -13.764 1.00 95.75 71 VAL A O 1
ATOM 587 N N . ILE A 1 72 ? 6.110 -3.559 -12.104 1.00 97.06 72 ILE A N 1
ATOM 588 C CA . ILE A 1 72 ? 7.390 -3.546 -12.799 1.00 97.06 72 ILE A CA 1
ATOM 589 C C . ILE A 1 72 ? 8.311 -4.525 -12.084 1.00 97.06 72 ILE A C 1
ATOM 591 O O . ILE A 1 72 ? 8.573 -4.366 -10.892 1.00 97.06 72 ILE A O 1
ATOM 595 N N . ASN A 1 73 ? 8.809 -5.517 -12.815 1.00 97.00 73 ASN A N 1
ATOM 596 C CA . ASN A 1 73 ? 9.759 -6.507 -12.321 1.00 97.00 73 ASN A CA 1
ATOM 597 C C . ASN A 1 73 ? 11.098 -6.349 -13.039 1.00 97.00 73 ASN A C 1
ATOM 599 O O . ASN A 1 73 ? 11.139 -6.280 -14.268 1.00 97.00 73 ASN A O 1
ATOM 603 N N . LEU A 1 74 ? 12.191 -6.346 -12.277 1.00 97.19 74 LEU A N 1
ATOM 604 C CA . LEU A 1 74 ? 13.549 -6.339 -12.809 1.00 97.19 74 LEU A CA 1
ATOM 605 C C . LEU A 1 74 ? 14.165 -7.736 -12.719 1.00 97.19 74 LEU A C 1
ATOM 607 O O . LEU A 1 74 ? 14.159 -8.378 -11.668 1.00 97.19 74 LEU A O 1
ATOM 611 N N . LYS A 1 75 ? 14.737 -8.195 -13.833 1.00 96.06 75 LYS A N 1
ATOM 612 C CA . LYS A 1 75 ? 15.443 -9.484 -13.942 1.00 96.06 75 LYS A CA 1
ATOM 613 C C . LYS A 1 75 ? 16.946 -9.368 -13.680 1.00 96.06 75 LYS A C 1
ATOM 615 O O . LYS A 1 75 ? 17.612 -10.385 -13.504 1.00 96.06 75 LYS A O 1
ATOM 620 N N . ASN A 1 76 ? 17.472 -8.147 -13.630 1.00 93.50 76 ASN A N 1
ATOM 621 C CA . ASN A 1 76 ? 18.867 -7.861 -13.311 1.00 93.50 76 ASN A CA 1
ATOM 622 C C . ASN A 1 76 ? 19.060 -7.609 -11.798 1.00 93.50 76 ASN A C 1
ATOM 624 O O . ASN A 1 76 ? 18.160 -7.839 -10.986 1.00 93.50 76 ASN A O 1
ATOM 628 N N . ASP A 1 77 ? 20.261 -7.183 -11.408 1.00 95.00 77 ASP A N 1
ATOM 629 C CA . ASP A 1 77 ? 20.640 -6.923 -10.010 1.00 95.00 77 ASP A CA 1
ATOM 630 C C . ASP A 1 77 ? 20.596 -5.439 -9.623 1.00 95.00 77 ASP A C 1
ATOM 632 O O . ASP A 1 77 ? 21.132 -5.050 -8.587 1.00 95.00 77 ASP A O 1
ATOM 636 N N . VAL A 1 78 ? 19.958 -4.601 -10.443 1.00 96.12 78 VAL A N 1
ATOM 637 C CA . VAL A 1 78 ? 19.761 -3.189 -10.105 1.00 96.12 78 VAL A CA 1
ATOM 638 C C . VAL A 1 78 ? 18.776 -3.087 -8.943 1.00 96.12 78 VAL A C 1
ATOM 640 O O . VAL A 1 78 ? 17.699 -3.674 -8.990 1.00 96.12 78 VAL A O 1
ATOM 643 N N . ASP A 1 79 ? 19.148 -2.322 -7.916 1.00 97.06 79 ASP A N 1
ATOM 644 C CA . ASP A 1 79 ? 18.292 -2.015 -6.772 1.00 97.06 79 ASP A CA 1
ATOM 645 C C . ASP A 1 79 ? 17.580 -0.672 -6.979 1.00 97.06 79 ASP A C 1
ATOM 647 O O . ASP A 1 79 ? 18.172 0.400 -6.810 1.00 97.06 79 ASP A O 1
ATOM 651 N N . ILE A 1 80 ? 16.293 -0.724 -7.321 1.00 96.62 80 ILE A N 1
ATOM 652 C CA . ILE A 1 80 ? 15.479 0.463 -7.626 1.00 96.62 80 ILE A CA 1
ATOM 653 C C . ILE A 1 80 ? 15.041 1.258 -6.389 1.00 96.62 80 ILE A C 1
ATOM 655 O O . ILE A 1 80 ? 14.421 2.307 -6.539 1.00 96.62 80 ILE A O 1
ATOM 659 N N . THR A 1 81 ? 15.351 0.791 -5.175 1.00 96.44 81 THR A N 1
ATOM 660 C CA . THR A 1 81 ? 15.150 1.581 -3.945 1.00 96.44 81 THR A CA 1
ATOM 661 C C . THR A 1 81 ? 16.260 2.611 -3.745 1.00 96.44 81 THR A C 1
ATOM 663 O O . THR A 1 81 ? 16.106 3.564 -2.980 1.00 96.44 81 THR A O 1
ATOM 666 N N . THR A 1 82 ? 17.374 2.457 -4.466 1.00 97.44 82 THR A N 1
ATOM 667 C CA . THR A 1 82 ? 18.452 3.444 -4.512 1.00 97.44 82 THR A CA 1
ATOM 668 C C . THR A 1 82 ? 18.162 4.512 -5.564 1.00 97.44 82 THR A C 1
ATOM 670 O O . THR A 1 82 ? 17.573 4.235 -6.608 1.00 97.44 82 THR A O 1
ATOM 673 N N . THR A 1 83 ? 18.630 5.742 -5.340 1.00 96.81 83 THR A N 1
ATOM 674 C CA . THR A 1 83 ? 18.495 6.832 -6.322 1.00 96.81 83 THR A CA 1
ATOM 675 C C . THR A 1 83 ? 19.100 6.465 -7.680 1.00 96.81 83 THR A C 1
ATOM 677 O O . THR A 1 83 ? 18.534 6.784 -8.723 1.00 96.81 83 THR A O 1
ATOM 680 N N . GLU A 1 84 ? 20.248 5.785 -7.675 1.00 97.25 84 GLU A N 1
ATOM 681 C CA . GLU A 1 84 ? 20.952 5.354 -8.885 1.00 97.25 84 GLU A CA 1
ATOM 682 C C . GLU A 1 84 ? 20.154 4.292 -9.644 1.00 97.25 84 GLU A C 1
ATOM 684 O O . GLU A 1 84 ? 19.920 4.448 -10.842 1.00 97.25 84 GLU A O 1
ATOM 689 N N . GLY A 1 85 ? 19.674 3.256 -8.951 1.00 96.50 85 GLY A N 1
ATOM 690 C CA . GLY A 1 85 ? 18.878 2.205 -9.576 1.00 96.50 85 GLY A CA 1
ATOM 691 C C . GLY A 1 85 ? 17.505 2.684 -10.044 1.00 96.50 85 GLY A C 1
ATOM 692 O O . GLY A 1 85 ? 17.054 2.283 -11.115 1.00 96.50 85 GLY A O 1
ATOM 693 N N . TYR A 1 86 ? 16.866 3.602 -9.312 1.00 95.88 86 TYR A N 1
ATOM 694 C CA . TYR A 1 86 ? 15.621 4.227 -9.758 1.00 95.88 86 TYR A CA 1
ATOM 695 C C . TYR A 1 86 ? 15.836 5.048 -11.037 1.00 95.88 86 TYR A C 1
ATOM 697 O O . TYR A 1 86 ? 15.063 4.931 -11.986 1.00 95.88 86 TYR A O 1
ATOM 705 N N . ASN A 1 87 ? 16.908 5.846 -11.108 1.00 97.19 87 ASN A N 1
ATOM 706 C CA . ASN A 1 87 ? 17.247 6.594 -12.322 1.00 97.19 87 ASN A CA 1
ATOM 707 C C . ASN A 1 87 ? 17.572 5.662 -13.491 1.00 97.19 87 ASN A C 1
ATOM 709 O O . ASN A 1 87 ? 17.075 5.884 -14.594 1.00 97.19 87 ASN A O 1
ATOM 713 N N . TRP A 1 88 ? 18.321 4.585 -13.238 1.00 97.12 88 TRP A N 1
ATOM 714 C CA . TRP A 1 88 ? 18.579 3.557 -14.241 1.00 97.12 88 TRP A CA 1
ATOM 715 C C . TRP A 1 88 ? 17.270 2.983 -14.794 1.00 97.12 88 TRP A C 1
ATOM 717 O O . TRP A 1 88 ? 17.107 2.927 -16.011 1.00 97.12 88 TRP A O 1
ATOM 727 N N . LEU A 1 89 ? 16.303 2.636 -13.935 1.00 96.56 89 LEU A N 1
ATOM 728 C CA . LEU A 1 89 ? 15.003 2.127 -14.380 1.00 96.56 89 LEU A CA 1
ATOM 729 C C . LEU A 1 89 ? 14.286 3.132 -15.294 1.00 96.56 89 LEU A C 1
ATOM 731 O O . LEU A 1 89 ? 13.767 2.739 -16.335 1.00 96.56 89 LEU A O 1
ATOM 735 N N . ARG A 1 90 ? 14.283 4.427 -14.947 1.00 94.94 90 ARG A N 1
ATOM 736 C CA . ARG A 1 90 ? 13.639 5.478 -15.762 1.00 94.94 90 ARG A CA 1
ATOM 737 C C . ARG A 1 90 ? 14.250 5.613 -17.154 1.00 94.94 90 ARG A C 1
ATOM 739 O O . ARG A 1 90 ? 13.526 5.903 -18.103 1.00 94.94 90 ARG A O 1
ATOM 746 N N . GLU A 1 91 ? 15.559 5.426 -17.271 1.00 96.94 91 GLU A N 1
ATOM 747 C CA . GLU A 1 91 ? 16.282 5.506 -18.544 1.00 96.94 91 GLU A CA 1
ATOM 748 C C . GLU A 1 91 ? 16.152 4.220 -19.376 1.00 96.94 91 GLU A C 1
ATOM 750 O O . GLU A 1 91 ? 16.258 4.268 -20.600 1.00 96.94 91 GLU A O 1
ATOM 755 N N . ASN A 1 92 ? 15.873 3.084 -18.727 1.00 96.31 92 ASN A N 1
ATOM 756 C CA . ASN A 1 92 ? 15.915 1.749 -19.327 1.00 96.31 92 ASN A CA 1
ATOM 757 C C . ASN A 1 92 ? 14.555 1.027 -19.282 1.00 96.31 92 ASN A C 1
ATOM 759 O O . ASN A 1 92 ? 14.498 -0.196 -19.254 1.00 96.31 92 ASN A O 1
ATOM 763 N N . LEU A 1 93 ? 13.438 1.765 -19.327 1.00 94.06 93 LEU A N 1
ATOM 764 C CA . LEU A 1 93 ? 12.085 1.180 -19.285 1.00 94.06 93 LEU A CA 1
ATOM 765 C C . LEU A 1 93 ? 11.794 0.188 -20.428 1.00 94.06 93 LEU A C 1
ATOM 767 O O . LEU A 1 93 ? 10.886 -0.618 -20.301 1.00 94.06 93 LEU A O 1
ATOM 771 N N . MET A 1 94 ? 12.522 0.249 -21.546 1.00 94.25 94 MET A N 1
ATOM 772 C CA . MET A 1 94 ? 12.348 -0.662 -22.692 1.00 94.25 94 MET A CA 1
ATOM 773 C C . MET A 1 94 ? 13.398 -1.784 -22.732 1.00 94.25 94 MET A C 1
ATOM 775 O O . MET A 1 94 ? 13.494 -2.499 -23.729 1.00 94.25 94 MET A O 1
ATOM 779 N N . ASP A 1 95 ? 14.220 -1.904 -21.688 1.00 96.19 95 ASP A N 1
ATOM 780 C CA . ASP A 1 95 ? 15.234 -2.948 -21.572 1.00 96.19 95 ASP A CA 1
ATOM 781 C C . ASP A 1 95 ? 14.580 -4.327 -21.384 1.00 96.19 95 ASP A C 1
ATOM 783 O O . ASP A 1 95 ? 13.548 -4.461 -20.727 1.00 96.19 95 ASP A O 1
ATOM 787 N N . GLU A 1 96 ? 15.189 -5.374 -21.942 1.00 96.38 96 GLU A N 1
ATOM 788 C CA . GLU A 1 96 ? 14.678 -6.751 -21.860 1.00 96.38 96 GLU A CA 1
ATOM 789 C C . GLU A 1 96 ? 14.609 -7.301 -20.424 1.00 96.38 96 GLU A C 1
ATOM 791 O O . GLU A 1 96 ? 13.863 -8.245 -20.141 1.00 96.38 96 GLU A O 1
ATOM 796 N N . ASN A 1 97 ? 15.374 -6.703 -19.506 1.00 96.38 97 ASN A N 1
ATOM 797 C CA . ASN A 1 97 ? 15.367 -7.035 -18.089 1.00 96.38 97 ASN A CA 1
ATOM 798 C C . ASN A 1 97 ? 14.215 -6.376 -17.326 1.00 96.38 97 ASN A C 1
ATOM 800 O O . ASN A 1 97 ? 14.041 -6.696 -16.149 1.00 96.38 97 ASN A O 1
ATOM 804 N N . VAL A 1 98 ? 13.445 -5.484 -17.955 1.00 97.25 98 VAL A N 1
ATOM 805 C CA . VAL A 1 98 ? 12.290 -4.817 -17.351 1.00 97.25 98 VAL A CA 1
ATOM 806 C C . VAL A 1 98 ? 11.008 -5.447 -17.886 1.00 97.25 98 VAL A C 1
ATOM 808 O O . VAL A 1 98 ? 10.728 -5.451 -19.082 1.00 97.25 98 VAL A O 1
ATOM 811 N N . GLU A 1 99 ? 10.203 -5.992 -16.982 1.00 97.31 99 GLU A N 1
ATOM 812 C CA . GLU A 1 99 ? 8.922 -6.613 -17.302 1.00 97.31 99 GLU A CA 1
ATOM 813 C C . GLU A 1 99 ? 7.776 -5.818 -16.683 1.00 97.31 99 GLU A C 1
ATOM 815 O O . GLU A 1 99 ? 7.786 -5.533 -15.486 1.00 97.31 99 GLU A O 1
ATOM 820 N N . PHE A 1 100 ? 6.769 -5.501 -17.499 1.00 96.62 100 PHE A N 1
ATOM 821 C CA . PHE A 1 100 ? 5.547 -4.835 -17.061 1.00 96.62 100 PHE A CA 1
ATOM 822 C C . PHE A 1 100 ? 4.390 -5.820 -17.039 1.00 96.62 100 PHE A C 1
ATOM 824 O O . PHE A 1 100 ? 4.091 -6.471 -18.041 1.00 96.62 100 PHE A O 1
ATOM 831 N N . LEU A 1 101 ? 3.688 -5.861 -15.915 1.00 96.25 101 LEU A N 1
ATOM 832 C CA . LEU A 1 101 ? 2.416 -6.549 -15.771 1.00 96.25 101 LEU A CA 1
ATOM 833 C C . LEU A 1 101 ? 1.348 -5.516 -15.435 1.00 96.25 101 LEU A C 1
ATOM 835 O O . LEU A 1 101 ? 1.587 -4.581 -14.674 1.00 96.25 101 LEU A O 1
ATOM 839 N N . GLN A 1 102 ? 0.163 -5.693 -16.003 1.00 96.12 102 GLN A N 1
ATOM 840 C CA . GLN A 1 102 ? -0.997 -4.873 -15.686 1.00 96.12 102 GLN A CA 1
ATOM 841 C C . GLN A 1 102 ? -2.098 -5.773 -15.151 1.00 96.12 102 GLN A C 1
ATOM 843 O O . GLN A 1 102 ? -2.336 -6.856 -15.689 1.00 96.12 102 GLN A O 1
ATOM 848 N N . ALA A 1 103 ? -2.768 -5.321 -14.100 1.00 93.75 103 ALA A N 1
ATOM 849 C CA . ALA A 1 103 ? -3.912 -6.011 -13.534 1.00 93.75 103 ALA A CA 1
ATOM 850 C C . ALA A 1 103 ? -5.020 -5.009 -13.234 1.00 93.75 103 ALA A C 1
ATOM 852 O O . ALA A 1 103 ? -4.756 -3.887 -12.816 1.00 93.75 103 ALA A O 1
ATOM 853 N N . ASN A 1 104 ? -6.260 -5.442 -13.423 1.00 94.56 104 ASN A N 1
ATOM 854 C CA . ASN A 1 104 ? -7.441 -4.706 -13.000 1.00 94.56 104 ASN A CA 1
ATOM 855 C C . ASN A 1 104 ? -8.245 -5.608 -12.072 1.00 94.56 104 ASN A C 1
ATOM 857 O O . ASN A 1 104 ? -8.393 -6.803 -12.340 1.00 94.56 104 ASN A O 1
ATOM 861 N N . LYS A 1 105 ? -8.742 -5.035 -10.982 1.00 92.50 105 LYS A N 1
ATOM 862 C CA . LYS A 1 105 ? -9.558 -5.729 -9.994 1.00 92.50 105 LYS A CA 1
ATOM 863 C C . LYS A 1 105 ? -10.763 -4.862 -9.655 1.00 92.50 105 LYS A C 1
ATOM 865 O O . LYS A 1 105 ? -10.605 -3.775 -9.105 1.00 92.50 105 LYS A O 1
ATOM 870 N N . ASP A 1 106 ? -11.952 -5.369 -9.951 1.00 95.19 10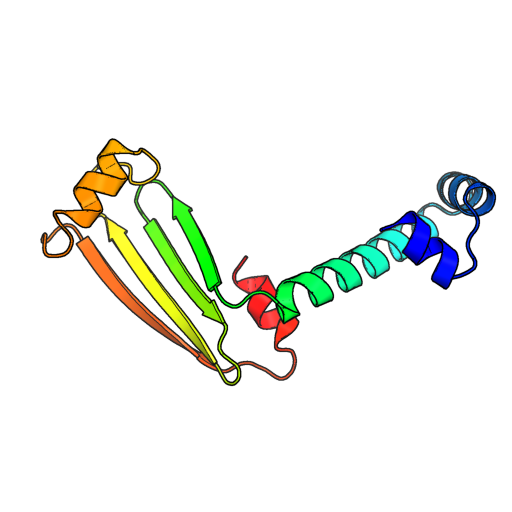6 ASP A N 1
ATOM 871 C CA . ASP A 1 106 ? -13.195 -4.763 -9.485 1.00 95.19 106 ASP A CA 1
ATOM 872 C C . ASP A 1 106 ? -13.301 -4.902 -7.963 1.00 95.19 106 ASP A C 1
ATOM 874 O O . ASP A 1 106 ? -12.827 -5.884 -7.375 1.00 95.19 106 ASP A O 1
ATOM 878 N N . TYR A 1 107 ? -13.914 -3.914 -7.317 1.00 93.38 107 TYR A N 1
ATOM 879 C CA . TYR A 1 107 ? -14.176 -4.014 -5.887 1.00 93.38 107 TYR A CA 1
ATOM 880 C C . TYR A 1 107 ? -15.249 -5.061 -5.586 1.00 93.38 107 TYR A C 1
ATOM 882 O O . TYR A 1 107 ? -16.194 -5.270 -6.348 1.00 93.38 107 TYR A O 1
ATOM 890 N N . THR A 1 108 ? -15.116 -5.684 -4.423 1.00 92.88 108 THR A N 1
ATOM 891 C CA . THR A 1 108 ? -16.195 -6.417 -3.766 1.00 92.88 108 THR A CA 1
ATOM 892 C C . THR A 1 108 ? -17.156 -5.439 -3.075 1.00 92.88 108 THR A C 1
ATOM 894 O O . THR A 1 108 ? -17.094 -4.225 -3.276 1.00 92.88 108 THR A O 1
ATOM 897 N N . GLU A 1 109 ? -18.070 -5.962 -2.257 1.00 89.62 109 GLU A N 1
ATOM 898 C CA . GLU A 1 109 ? -19.029 -5.149 -1.500 1.00 89.62 109 GLU A CA 1
ATOM 899 C C . GLU A 1 109 ? -18.343 -4.184 -0.517 1.00 89.62 109 GLU A C 1
ATOM 901 O O . GLU A 1 109 ? -18.864 -3.098 -0.269 1.00 89.62 109 GLU A O 1
ATOM 906 N N . ASP A 1 110 ? -17.157 -4.541 -0.010 1.00 89.94 110 ASP A N 1
ATOM 907 C CA . ASP A 1 110 ? -16.361 -3.693 0.878 1.00 89.94 110 ASP A CA 1
ATOM 908 C C . ASP A 1 110 ? -15.113 -3.157 0.160 1.00 89.94 110 ASP A C 1
ATOM 910 O O . ASP A 1 110 ? -14.042 -3.778 0.134 1.00 89.94 110 ASP A O 1
ATOM 914 N N . LYS A 1 111 ? -15.261 -1.961 -0.423 1.00 88.75 111 LYS A N 1
ATOM 915 C CA . LYS A 1 111 ? -14.184 -1.276 -1.149 1.00 88.75 111 LYS A CA 1
ATOM 916 C C . LYS A 1 111 ? -12.981 -0.983 -0.251 1.00 88.75 111 LYS A C 1
ATOM 918 O O . LYS A 1 111 ? -11.847 -1.106 -0.706 1.00 88.75 111 LYS A O 1
ATOM 923 N N . ASN A 1 112 ? -13.204 -0.594 1.004 1.00 87.81 112 ASN A N 1
ATOM 924 C CA . ASN A 1 112 ? -12.117 -0.189 1.893 1.00 87.81 112 ASN A CA 1
ATOM 925 C C . ASN A 1 112 ? -11.303 -1.398 2.344 1.00 87.81 112 ASN A C 1
ATOM 927 O O . ASN A 1 112 ? -10.075 -1.348 2.296 1.00 87.81 112 ASN A O 1
ATOM 931 N N . LEU A 1 113 ? -11.953 -2.522 2.644 1.00 88.25 113 LEU A N 1
ATOM 932 C CA . LEU A 1 113 ? -11.249 -3.773 2.912 1.00 88.25 113 LEU A CA 1
ATOM 933 C C . LEU A 1 113 ? -10.419 -4.241 1.706 1.00 88.25 113 LEU A C 1
ATOM 935 O O . LEU A 1 113 ? -9.312 -4.757 1.866 1.00 88.25 113 LEU A O 1
ATOM 939 N N . ASP A 1 114 ? -10.932 -4.069 0.489 1.00 89.25 114 ASP A N 1
ATOM 940 C CA . ASP A 1 114 ? -10.195 -4.418 -0.725 1.00 89.25 114 ASP A CA 1
ATOM 941 C C . ASP A 1 114 ? -8.972 -3.532 -0.971 1.00 89.25 114 ASP A C 1
ATOM 943 O O . ASP A 1 114 ? -7.928 -4.065 -1.352 1.00 89.25 114 ASP A O 1
ATOM 947 N N . LYS A 1 115 ? -9.085 -2.219 -0.728 1.00 88.38 115 LYS A N 1
ATOM 948 C CA . LYS A 1 115 ? -7.951 -1.283 -0.778 1.00 88.38 115 LYS A CA 1
ATOM 949 C C . LYS A 1 115 ? -6.913 -1.618 0.292 1.00 88.38 115 LYS A C 1
ATOM 951 O O . LYS A 1 115 ? -5.723 -1.638 -0.003 1.00 88.38 115 LYS A O 1
ATOM 956 N N . PHE A 1 116 ? -7.361 -1.929 1.509 1.00 87.00 116 PHE A N 1
ATOM 957 C CA . PHE A 1 116 ? -6.488 -2.280 2.629 1.00 87.00 116 PHE A CA 1
ATOM 958 C C . PHE A 1 116 ? -5.624 -3.510 2.329 1.00 87.00 116 PHE A C 1
ATOM 960 O O . PHE A 1 116 ? -4.447 -3.521 2.652 1.00 87.00 116 PHE A O 1
ATOM 967 N N . LYS A 1 117 ? -6.165 -4.520 1.635 1.00 86.88 117 LYS A N 1
ATOM 968 C CA . LYS A 1 117 ? -5.413 -5.724 1.227 1.00 86.88 117 LYS A CA 1
ATOM 969 C C . LYS A 1 117 ? -4.279 -5.464 0.223 1.00 86.88 117 LYS A C 1
ATOM 971 O O . LYS A 1 117 ? -3.534 -6.397 -0.067 1.00 86.88 117 LYS A O 1
ATOM 976 N N . MET A 1 118 ? -4.204 -4.267 -0.365 1.00 83.19 118 MET A N 1
ATOM 977 C CA . MET A 1 118 ? -3.131 -3.871 -1.290 1.00 83.19 118 MET A CA 1
ATOM 978 C C . MET A 1 118 ? -1.970 -3.156 -0.582 1.00 83.19 118 MET A C 1
ATOM 980 O O . MET A 1 118 ? -0.956 -2.889 -1.226 1.00 83.19 118 MET A O 1
ATOM 984 N N . ILE A 1 119 ? -2.139 -2.834 0.705 1.00 78.31 119 ILE A N 1
ATOM 985 C CA . ILE A 1 119 ? -1.138 -2.232 1.598 1.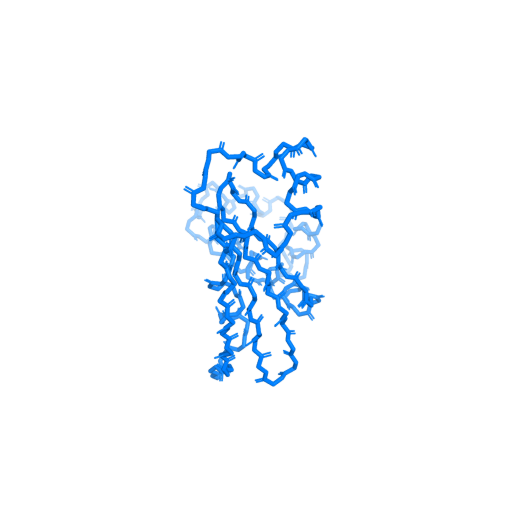00 78.31 119 ILE A CA 1
ATOM 986 C C . ILE A 1 119 ? -0.410 -3.354 2.341 1.00 78.31 119 ILE A C 1
ATOM 988 O O . ILE A 1 119 ? 0.832 -3.265 2.445 1.00 78.31 119 ILE A O 1
#

Secondary structure (DSSP, 8-state):
-HHHHHHHTT--HHHHHHHHHH-HHHHHHHHHHHHHHHHHHHHTT--EEEEEETTEEEEEEE-SSEEEEEEEEESSS--TTSHHHHHHHHH-TTSTTEEEEEEEEE--S-HHHHHHTT-

pLDDT: mean 91.02, std 5.46, range [70.62, 97.44]